Protein AF-A0A660UWT8-F1 (afdb_monomer_lite)

Radius of gyration: 17.94 Å; chains: 1; bounding box: 38×36×49 Å

pLDDT: mean 83.31, std 11.53, range [51.56, 96.12]

Secondary structure (DSSP, 8-state):
---HHHHHHHHHHHHHHHHHHHHHHHHHGGGT--SSSSPPB-TTT-PBPPGGGGSTTHHHHHTTTB-TTT-PBPPHHHHHHHHHHHHHHHHHHIIIIIS-SS---TTS-HHHHHHSSHHHHHHHHHHHHHHHHHHHHHHHHHS---HHHHHHHHHHHH-

Structure (mmCIF, N/CA/C/O backbone):
data_AF-A0A660UWT8-F1
#
_entry.id   AF-A0A660UWT8-F1
#
loop_
_atom_site.group_PDB
_atom_site.id
_atom_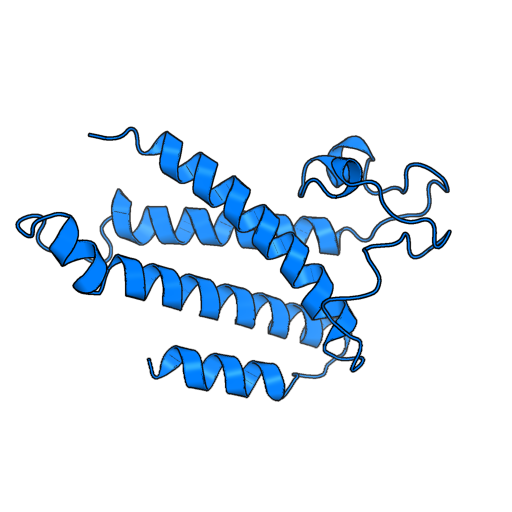site.type_symbol
_atom_site.label_atom_id
_atom_site.label_alt_id
_atom_site.label_comp_id
_atom_site.label_asym_id
_atom_site.label_entity_id
_atom_site.label_seq_id
_atom_site.pdbx_PDB_ins_code
_atom_site.Cartn_x
_atom_site.Cartn_y
_atom_site.Cartn_z
_atom_site.occupancy
_atom_site.B_iso_or_equiv
_atom_site.auth_seq_id
_atom_site.auth_comp_id
_atom_site.auth_asym_id
_atom_site.auth_atom_id
_atom_site.pdbx_PDB_model_num
ATOM 1 N N . MET A 1 1 ? 9.881 11.280 -25.664 1.00 53.19 1 MET A N 1
ATOM 2 C CA . MET A 1 1 ? 10.244 10.982 -24.264 1.00 53.19 1 MET A CA 1
ATOM 3 C C . MET A 1 1 ? 9.085 11.450 -23.405 1.00 53.19 1 MET A C 1
ATOM 5 O O . MET A 1 1 ? 8.897 12.655 -23.281 1.00 53.19 1 MET A O 1
ATOM 9 N N . SER A 1 2 ? 8.230 10.542 -22.924 1.00 60.31 2 SER A N 1
ATOM 10 C CA . SER A 1 2 ? 7.284 10.926 -21.871 1.00 60.31 2 SER A CA 1
ATOM 11 C C . SER A 1 2 ? 8.095 11.403 -20.667 1.00 60.31 2 SER A C 1
ATOM 13 O O . SER A 1 2 ? 9.131 10.804 -20.382 1.00 60.31 2 SER A O 1
ATOM 15 N N . PRO A 1 3 ? 7.680 12.459 -19.967 1.00 81.19 3 PRO A N 1
ATOM 16 C CA . PRO A 1 3 ? 8.411 12.889 -18.794 1.00 81.19 3 PRO A CA 1
ATOM 17 C C . PRO A 1 3 ? 8.320 11.827 -17.688 1.00 81.19 3 PRO A C 1
ATOM 19 O O . PRO A 1 3 ? 7.228 11.534 -17.208 1.00 81.19 3 PRO A O 1
ATOM 22 N N . GLU A 1 4 ? 9.458 11.271 -17.266 1.00 81.44 4 GLU A N 1
ATOM 23 C CA . GLU A 1 4 ? 9.536 10.237 -16.214 1.00 81.44 4 GLU A CA 1
ATOM 24 C C . GLU A 1 4 ? 8.828 10.649 -14.918 1.00 81.44 4 GLU A C 1
ATOM 26 O O . GLU A 1 4 ? 8.230 9.829 -14.226 1.00 81.44 4 GLU A O 1
ATOM 31 N N . TRP A 1 5 ? 8.818 11.948 -14.613 1.00 86.69 5 TRP A N 1
ATOM 32 C CA . TRP A 1 5 ? 8.143 12.483 -13.435 1.00 86.69 5 TRP A CA 1
ATOM 33 C C . TRP A 1 5 ? 6.635 12.194 -13.414 1.00 86.69 5 TRP A C 1
ATOM 35 O O . TRP A 1 5 ? 6.077 12.037 -12.330 1.00 86.69 5 TRP A O 1
ATOM 45 N N . ILE A 1 6 ? 5.977 12.069 -14.574 1.00 89.50 6 ILE A N 1
ATOM 46 C CA . ILE A 1 6 ? 4.552 11.708 -14.642 1.00 89.50 6 ILE A CA 1
ATOM 47 C C . ILE A 1 6 ? 4.351 10.294 -14.098 1.00 89.50 6 ILE A C 1
ATOM 49 O O . ILE A 1 6 ? 3.479 10.077 -13.256 1.00 89.50 6 ILE A O 1
ATOM 53 N N . TRP A 1 7 ? 5.185 9.346 -14.534 1.00 88.38 7 TRP A N 1
ATOM 54 C CA . TRP A 1 7 ? 5.127 7.962 -14.073 1.00 88.38 7 TRP A CA 1
ATOM 55 C C . TRP A 1 7 ? 5.445 7.847 -12.588 1.00 88.38 7 TRP A C 1
ATOM 57 O O . TRP A 1 7 ? 4.729 7.156 -11.871 1.00 88.38 7 TRP A O 1
ATOM 67 N N . LEU A 1 8 ? 6.445 8.584 -12.097 1.00 91.00 8 LEU A N 1
ATOM 68 C CA . LEU A 1 8 ? 6.790 8.594 -10.673 1.00 91.00 8 LEU A CA 1
ATOM 69 C C . LEU A 1 8 ? 5.624 9.088 -9.804 1.00 91.00 8 LEU A C 1
ATOM 71 O O . LEU A 1 8 ? 5.288 8.442 -8.813 1.00 91.00 8 LEU A O 1
ATOM 75 N N . ILE A 1 9 ? 4.974 10.194 -10.185 1.00 93.06 9 ILE A N 1
ATOM 76 C CA . ILE A 1 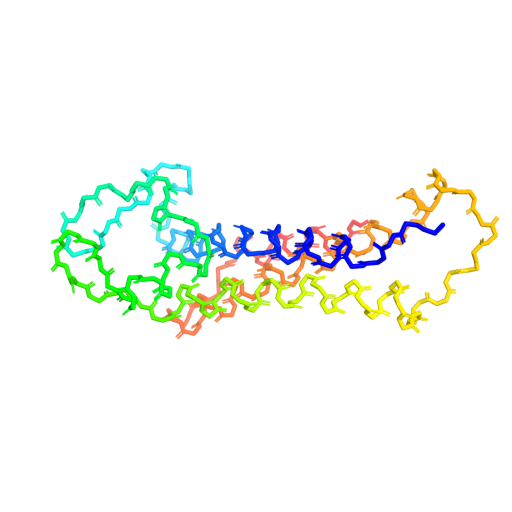9 ? 3.815 10.725 -9.448 1.00 93.06 9 ILE A CA 1
ATOM 77 C C . ILE A 1 9 ? 2.646 9.740 -9.500 1.00 93.06 9 ILE A C 1
ATOM 79 O O . ILE A 1 9 ? 2.026 9.463 -8.472 1.00 93.06 9 ILE A O 1
ATOM 83 N N . PHE A 1 10 ? 2.354 9.196 -10.683 1.00 93.25 10 PHE A N 1
ATOM 84 C CA . PHE A 1 10 ? 1.278 8.228 -10.861 1.00 93.25 10 PHE A CA 1
ATOM 85 C C . PHE A 1 10 ? 1.499 6.972 -10.011 1.00 93.25 10 PHE A C 1
ATOM 87 O O . PHE A 1 10 ? 0.605 6.575 -9.270 1.00 93.25 10 PHE A O 1
ATOM 94 N N . LEU A 1 11 ? 2.694 6.380 -10.060 1.00 93.94 11 LEU A N 1
ATOM 95 C CA . LEU A 1 11 ? 3.037 5.175 -9.303 1.00 93.94 11 LEU A CA 1
ATOM 96 C C . LEU A 1 11 ? 3.078 5.424 -7.798 1.00 93.94 11 LEU A C 1
ATOM 98 O O . LEU A 1 11 ? 2.686 4.549 -7.033 1.00 93.94 11 LEU A O 1
ATOM 102 N N . PHE A 1 12 ? 3.489 6.616 -7.363 1.00 95.56 12 PHE A N 1
ATOM 103 C CA . PHE A 1 12 ? 3.418 6.996 -5.955 1.00 95.56 12 PHE A CA 1
ATOM 104 C C . PHE A 1 12 ? 1.965 7.059 -5.466 1.00 95.56 12 PHE A C 1
ATOM 106 O O . PHE A 1 12 ? 1.626 6.482 -4.432 1.00 95.56 12 PHE A O 1
ATOM 113 N N . ALA A 1 13 ? 1.090 7.731 -6.221 1.00 93.94 13 ALA A N 1
ATOM 114 C CA . ALA A 1 13 ? -0.329 7.834 -5.894 1.00 93.94 13 ALA A CA 1
ATOM 115 C C . ALA A 1 13 ? -1.032 6.469 -5.963 1.00 93.94 13 ALA A C 1
ATOM 117 O O . ALA A 1 13 ? -1.823 6.125 -5.090 1.00 93.94 13 ALA A O 1
ATOM 118 N N . PHE A 1 14 ? -0.717 5.660 -6.972 1.00 94.12 14 PHE A N 1
ATOM 119 C CA . PHE A 1 14 ? -1.260 4.314 -7.107 1.00 94.12 14 PHE A CA 1
ATOM 120 C C . PHE A 1 14 ? -0.768 3.392 -5.984 1.00 94.12 14 PHE A C 1
ATOM 122 O O . PHE A 1 14 ? -1.570 2.715 -5.344 1.00 94.12 14 PHE A O 1
ATOM 129 N N . GLY A 1 15 ? 0.531 3.415 -5.680 1.00 94.56 15 GLY A N 1
ATOM 130 C CA . GLY A 1 15 ? 1.129 2.631 -4.603 1.00 94.56 15 GLY A CA 1
ATOM 131 C C . GLY A 1 15 ? 0.584 3.004 -3.223 1.00 94.56 15 GLY A C 1
ATOM 132 O O . GLY A 1 15 ? 0.355 2.117 -2.404 1.00 94.56 15 GLY A O 1
ATOM 133 N N . SER A 1 16 ? 0.285 4.282 -2.965 1.00 93.81 16 SER A N 1
ATOM 134 C CA . SER A 1 16 ? -0.353 4.688 -1.705 1.00 93.81 16 SER A CA 1
ATOM 135 C C . SER A 1 16 ? -1.794 4.167 -1.592 1.00 93.81 16 SER A C 1
ATOM 137 O O . SER A 1 16 ? -2.191 3.697 -0.524 1.00 93.81 16 SER A O 1
ATOM 139 N N . CYS A 1 17 ? -2.553 4.140 -2.695 1.00 92.50 17 CYS A N 1
ATOM 140 C CA . CYS A 1 17 ? -3.872 3.499 -2.752 1.00 92.50 17 CYS A CA 1
ATOM 141 C C . CYS A 1 17 ? -3.792 1.990 -2.481 1.00 92.50 17 CYS A C 1
ATOM 143 O O . CYS A 1 17 ? -4.578 1.473 -1.683 1.00 92.50 17 CYS A O 1
ATOM 145 N N . ILE A 1 18 ? -2.823 1.289 -3.087 1.00 94.88 18 ILE A N 1
ATOM 146 C CA . ILE A 1 18 ? -2.576 -0.133 -2.805 1.00 94.88 18 ILE A CA 1
ATOM 147 C C . ILE A 1 18 ? -2.217 -0.330 -1.330 1.00 94.88 18 ILE A C 1
ATOM 149 O O . ILE A 1 18 ? -2.801 -1.192 -0.681 1.00 94.88 18 ILE A O 1
ATOM 153 N N . GLY A 1 19 ? -1.344 0.502 -0.761 1.00 92.69 19 GLY A N 1
ATOM 154 C CA . GLY A 1 19 ? -0.993 0.432 0.659 1.00 92.69 19 GLY A CA 1
ATOM 155 C C . GLY A 1 19 ? -2.194 0.645 1.589 1.00 92.69 19 GLY A C 1
ATOM 156 O O . GLY A 1 19 ? -2.328 -0.038 2.606 1.00 92.69 19 GLY A O 1
ATOM 157 N N . SER A 1 20 ? -3.129 1.519 1.213 1.00 91.06 20 SER A N 1
ATOM 158 C CA . SER A 1 20 ? -4.368 1.721 1.970 1.00 91.06 20 SER A CA 1
ATOM 159 C C . SER A 1 20 ? -5.273 0.483 1.926 1.00 91.06 20 SER A C 1
ATOM 161 O O . SER A 1 20 ? -5.824 0.070 2.949 1.00 91.06 20 SER A O 1
ATOM 163 N N . PHE A 1 21 ? -5.351 -0.191 0.774 1.00 91.25 21 PHE A N 1
ATOM 164 C CA . PHE A 1 21 ? -6.007 -1.495 0.665 1.00 91.25 21 PHE A CA 1
ATOM 165 C C . PHE A 1 21 ? -5.290 -2.578 1.489 1.00 91.25 21 PHE A C 1
ATOM 167 O O . PHE A 1 21 ? -5.954 -3.353 2.182 1.00 91.25 21 PHE A O 1
ATOM 174 N N . LEU A 1 22 ? -3.952 -2.604 1.501 1.00 91.62 22 LEU A N 1
ATOM 175 C CA . LEU A 1 22 ? -3.186 -3.546 2.322 1.00 91.62 22 LEU A CA 1
ATOM 176 C C . LEU A 1 22 ? -3.508 -3.395 3.809 1.00 91.62 22 LEU A C 1
ATOM 178 O O . LEU A 1 22 ? -3.651 -4.408 4.482 1.00 91.62 22 LEU A O 1
ATOM 182 N N . ASN A 1 23 ? -3.721 -2.180 4.324 1.00 90.69 23 ASN A N 1
ATOM 183 C CA . ASN A 1 23 ? -4.167 -1.995 5.712 1.00 90.69 23 ASN A CA 1
ATOM 184 C C . ASN A 1 23 ? -5.488 -2.732 6.012 1.00 90.69 23 ASN A C 1
ATOM 186 O O . ASN A 1 23 ? -5.659 -3.283 7.103 1.00 90.69 23 ASN A O 1
ATOM 190 N N . VAL A 1 24 ? -6.413 -2.786 5.046 1.00 88.75 24 VAL A N 1
ATOM 191 C CA . VAL A 1 24 ? -7.659 -3.557 5.172 1.00 88.75 24 VAL A CA 1
ATOM 192 C C . VAL A 1 24 ? -7.365 -5.054 5.201 1.00 88.75 24 VAL A C 1
ATOM 194 O O . VAL A 1 24 ? -7.874 -5.749 6.082 1.00 88.75 24 VAL A O 1
ATOM 197 N N . VAL A 1 25 ? -6.529 -5.545 4.282 1.00 89.69 25 VAL A N 1
ATOM 198 C CA . VAL A 1 25 ? -6.127 -6.960 4.219 1.00 89.69 25 VAL A CA 1
ATOM 199 C C . VAL A 1 25 ? -5.444 -7.379 5.518 1.00 89.69 25 VAL A C 1
ATOM 201 O O . VAL A 1 25 ? -5.877 -8.331 6.156 1.00 89.69 25 VAL A O 1
ATOM 204 N N . ILE A 1 26 ? -4.449 -6.619 5.966 1.00 90.25 26 ILE A N 1
ATOM 205 C CA . ILE A 1 26 ? -3.684 -6.857 7.191 1.00 90.25 26 ILE A CA 1
ATOM 206 C C . ILE A 1 26 ? -4.601 -6.962 8.416 1.00 90.25 26 ILE A C 1
ATOM 208 O O . ILE A 1 26 ? -4.442 -7.850 9.251 1.00 90.25 26 ILE A O 1
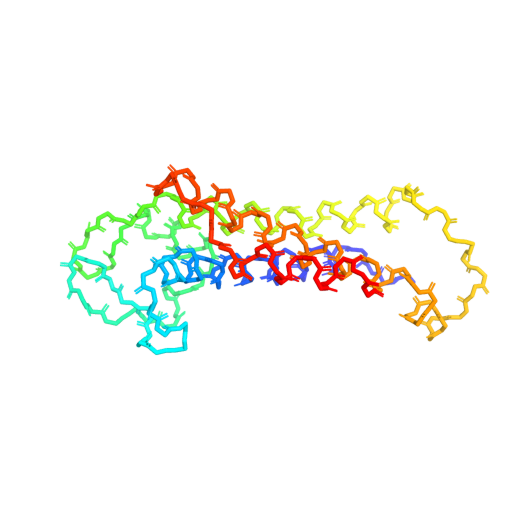ATOM 212 N N . TYR A 1 27 ? -5.590 -6.074 8.532 1.00 87.38 27 TYR A N 1
ATOM 213 C CA . TYR A 1 27 ? -6.497 -6.093 9.675 1.00 87.38 27 TYR A CA 1
ATOM 214 C C . TYR A 1 27 ? -7.521 -7.239 9.608 1.00 87.38 27 TYR A C 1
ATOM 216 O O . TYR A 1 27 ? -7.844 -7.839 10.638 1.00 87.38 27 TYR A O 1
ATOM 224 N N . ARG A 1 28 ? -8.069 -7.526 8.420 1.00 88.62 28 ARG A N 1
ATOM 225 C CA . ARG A 1 28 ? -9.235 -8.413 8.256 1.00 88.62 28 ARG A CA 1
ATOM 226 C C . ARG A 1 28 ? -8.884 -9.861 7.953 1.00 88.62 28 ARG A C 1
ATOM 228 O O . ARG A 1 28 ? -9.578 -10.737 8.461 1.00 88.62 28 ARG A O 1
ATOM 235 N N . LEU A 1 29 ? -7.827 -10.101 7.179 1.00 88.62 29 LEU A N 1
ATOM 236 C CA . LEU A 1 29 ? -7.426 -11.433 6.727 1.00 88.62 29 LEU A CA 1
ATOM 237 C C . LEU A 1 29 ? -7.146 -12.392 7.897 1.00 88.62 29 LEU A C 1
ATOM 239 O O . LEU A 1 29 ? -7.715 -13.474 7.889 1.00 88.62 29 LEU A O 1
ATOM 243 N N . PRO A 1 30 ? -6.390 -12.016 8.951 1.00 86.44 30 PRO A N 1
ATOM 244 C CA . PRO A 1 30 ? -6.125 -12.919 10.080 1.00 86.44 30 PRO A CA 1
ATOM 245 C C . PRO A 1 30 ? -7.338 -13.153 10.987 1.00 86.44 30 PRO A C 1
ATOM 247 O O . PRO A 1 30 ? -7.263 -13.915 11.943 1.00 86.44 30 PRO A O 1
ATOM 250 N N . ARG A 1 31 ? -8.425 -12.410 10.760 1.00 86.50 31 ARG A N 1
ATOM 251 C CA . ARG A 1 31 ? -9.649 -12.437 11.569 1.00 86.50 31 ARG A CA 1
ATOM 252 C C . ARG A 1 31 ? -10.821 -13.043 10.799 1.00 86.50 31 ARG A C 1
ATOM 254 O O . ARG A 1 31 ? -11.956 -12.874 11.238 1.00 86.50 31 ARG A O 1
ATOM 261 N N . ASP A 1 32 ? -10.554 -13.634 9.632 1.00 85.44 32 ASP A N 1
ATOM 262 C CA . ASP A 1 32 ? -11.544 -14.209 8.714 1.00 85.44 32 ASP A CA 1
ATOM 263 C C . ASP A 1 32 ? -12.714 -13.260 8.401 1.00 85.44 32 ASP A C 1
ATOM 265 O O . ASP A 1 32 ? -13.853 -13.665 8.162 1.00 85.44 32 ASP A O 1
ATOM 269 N N . LYS A 1 33 ? -12.444 -11.947 8.407 1.00 85.12 33 LYS A N 1
ATOM 270 C CA . LYS A 1 33 ? -13.441 -10.921 8.088 1.00 85.12 33 LYS A CA 1
ATOM 271 C C . LYS A 1 33 ? -13.438 -10.636 6.593 1.00 85.12 33 LYS A C 1
ATOM 273 O O . LYS A 1 33 ? -12.390 -10.608 5.951 1.00 85.12 33 LYS A O 1
ATOM 278 N N . SER A 1 34 ? -14.611 -10.315 6.051 1.00 83.62 34 SER A N 1
ATOM 279 C CA . SER A 1 34 ? -14.735 -9.913 4.648 1.00 83.62 34 SER A CA 1
ATOM 280 C C . SER A 1 34 ? -13.893 -8.670 4.339 1.00 83.62 34 SER A C 1
ATOM 282 O O . SER A 1 34 ? -13.994 -7.629 4.995 1.00 83.62 34 SER A O 1
ATOM 284 N N . ILE A 1 35 ? -13.067 -8.765 3.298 1.00 81.56 35 ILE A N 1
ATOM 285 C CA . ILE A 1 35 ? -12.220 -7.666 2.811 1.00 81.56 35 ILE A CA 1
ATOM 286 C C . ILE A 1 35 ? -13.079 -6.578 2.141 1.00 81.56 35 ILE A C 1
ATOM 288 O O . ILE A 1 35 ? -12.734 -5.401 2.186 1.00 81.56 35 ILE A O 1
ATOM 292 N N . VAL A 1 36 ? -14.236 -6.957 1.586 1.00 77.88 36 VAL A N 1
ATOM 293 C CA . VAL A 1 36 ? -15.101 -6.075 0.786 1.00 77.88 36 VAL A CA 1
ATOM 294 C C . VAL A 1 36 ? -16.054 -5.249 1.656 1.00 77.88 36 VAL A C 1
ATOM 296 O O . VAL A 1 36 ? -16.263 -4.066 1.396 1.00 77.88 36 VAL A O 1
ATOM 299 N N . ALA A 1 37 ? -16.621 -5.839 2.712 1.00 72.38 37 ALA A N 1
ATOM 300 C CA . ALA A 1 37 ? -17.627 -5.188 3.554 1.00 72.38 37 ALA A CA 1
ATOM 301 C C . ALA A 1 37 ? -17.403 -5.509 5.041 1.00 72.38 37 ALA A C 1
ATOM 303 O O . ALA A 1 37 ? -16.996 -6.628 5.350 1.00 72.38 37 ALA A O 1
ATOM 304 N N . PRO A 1 38 ? -17.677 -4.579 5.981 1.00 76.38 38 PRO A N 1
ATOM 305 C CA . PRO A 1 38 ? -18.193 -3.206 5.825 1.00 76.38 38 PRO A CA 1
ATOM 306 C C . PRO A 1 38 ? -17.124 -2.185 5.363 1.00 76.38 38 PRO A C 1
ATOM 308 O O . PRO A 1 38 ? -15.940 -2.519 5.327 1.00 76.38 38 PRO A O 1
ATOM 311 N N . PRO A 1 39 ? -17.491 -0.938 5.005 1.00 76.50 39 PRO A N 1
ATOM 312 C CA . PRO A 1 39 ? -16.529 0.126 4.693 1.00 76.50 39 PRO A CA 1
ATOM 313 C C . PRO A 1 39 ? -15.655 0.528 5.897 1.00 76.50 39 PRO A C 1
ATOM 315 O O . PRO A 1 39 ? -15.990 0.249 7.053 1.00 76.50 39 PRO A O 1
ATOM 318 N N . SER A 1 40 ? -14.532 1.206 5.631 1.00 71.12 40 SER A N 1
ATOM 319 C CA . SER A 1 40 ? -13.625 1.704 6.672 1.00 71.12 40 SER A CA 1
ATOM 320 C C . SER A 1 40 ? -14.362 2.620 7.659 1.00 71.12 40 SER A C 1
ATOM 322 O O . SER A 1 40 ? -15.075 3.556 7.287 1.00 71.12 40 SER A O 1
ATOM 324 N N . SER A 1 41 ? -14.222 2.303 8.944 1.00 80.31 41 SER A N 1
ATOM 325 C CA . SER A 1 41 ? -14.912 2.969 10.049 1.00 80.31 41 SER A CA 1
ATOM 326 C C . SER A 1 41 ? -13.910 3.263 11.157 1.00 80.31 41 SER A C 1
ATOM 328 O O . SER A 1 41 ? -12.925 2.541 11.321 1.00 80.31 41 SER A O 1
ATOM 330 N N . CYS A 1 42 ? -14.126 4.346 11.900 1.00 78.19 42 CYS A N 1
ATOM 331 C CA . CYS A 1 42 ? -13.223 4.712 12.984 1.00 78.19 42 CYS A CA 1
ATOM 332 C C . CYS A 1 42 ? -13.270 3.654 14.103 1.00 78.19 42 CYS A C 1
ATOM 334 O O . CYS A 1 42 ? -14.362 3.350 14.574 1.00 78.19 42 CYS A O 1
ATOM 336 N N . PRO A 1 43 ? -12.129 3.157 14.613 1.00 72.44 43 PRO A N 1
ATOM 337 C CA . PRO A 1 43 ? -12.121 2.137 15.667 1.00 72.44 43 PRO A CA 1
ATOM 338 C C . PRO A 1 43 ? -12.619 2.643 17.030 1.00 72.44 43 PRO A C 1
ATOM 340 O O . PRO A 1 43 ? -12.882 1.838 17.910 1.00 72.44 43 PRO A O 1
ATOM 343 N N . SER A 1 44 ? -12.709 3.963 17.233 1.00 78.56 44 SER A N 1
ATOM 344 C CA . SER A 1 44 ? -13.066 4.551 18.532 1.00 78.56 44 SER A CA 1
ATOM 345 C C . SER A 1 44 ? -14.506 5.053 18.606 1.00 78.56 44 SER A C 1
ATOM 347 O O . SER A 1 44 ? -15.072 5.065 19.691 1.00 78.56 44 SER A O 1
ATOM 349 N N . CYS A 1 45 ? -15.087 5.508 17.494 1.00 82.19 45 CYS A N 1
ATOM 350 C CA . CYS A 1 45 ? -16.468 6.004 17.466 1.00 82.19 45 CYS A CA 1
ATOM 351 C C . CYS A 1 45 ? -17.364 5.273 16.469 1.00 82.19 45 CYS A C 1
ATOM 353 O O . CYS A 1 45 ? -18.504 5.685 16.286 1.00 82.19 45 CYS A O 1
ATOM 355 N N . GLU A 1 46 ? -16.824 4.273 15.765 1.00 78.88 46 GLU A N 1
ATOM 356 C CA . GLU A 1 46 ? -17.505 3.438 14.763 1.00 78.88 46 GLU A CA 1
ATOM 357 C C . GLU A 1 46 ? -18.158 4.206 13.606 1.00 78.88 46 GLU A C 1
ATOM 359 O O . GLU A 1 46 ? -18.777 3.629 12.714 1.00 78.88 46 GLU A O 1
ATOM 364 N N . LYS A 1 47 ? -17.959 5.525 13.550 1.00 82.56 47 LYS A N 1
ATOM 365 C CA . LYS A 1 47 ? -18.485 6.355 12.480 1.00 82.56 47 LYS A CA 1
ATOM 366 C C . LYS A 1 47 ? -17.745 6.040 11.187 1.00 82.56 47 LYS A C 1
ATOM 368 O O . LYS A 1 47 ? -16.510 5.969 11.155 1.00 82.56 47 LYS A O 1
ATOM 373 N N . ARG A 1 48 ? -18.519 5.881 10.116 1.00 81.19 48 ARG A N 1
ATOM 374 C CA . ARG A 1 48 ? -18.010 5.643 8.766 1.00 81.19 48 ARG A CA 1
ATOM 375 C C . ARG A 1 48 ? -17.070 6.774 8.347 1.00 81.19 48 ARG A C 1
ATOM 377 O O . ARG A 1 48 ? -17.427 7.951 8.464 1.00 81.19 48 ARG A O 1
ATOM 384 N N . ILE A 1 49 ? -15.891 6.412 7.847 1.00 79.38 49 ILE A N 1
ATOM 385 C CA . ILE A 1 49 ? -14.914 7.378 7.340 1.00 79.38 49 ILE A CA 1
ATOM 386 C C . ILE A 1 49 ? -15.400 7.875 5.975 1.00 79.38 49 ILE A C 1
ATOM 388 O O . ILE A 1 49 ? -15.812 7.092 5.117 1.00 79.38 49 ILE A O 1
ATOM 392 N N . GLN A 1 50 ? -15.419 9.196 5.805 1.00 78.56 50 GLN A N 1
ATOM 393 C CA . GLN A 1 50 ? -15.804 9.833 4.548 1.00 78.56 50 GLN A CA 1
ATOM 394 C C . GLN A 1 50 ? -14.725 9.582 3.491 1.00 78.56 50 GLN A C 1
ATOM 396 O O . GLN A 1 50 ? -13.551 9.444 3.823 1.00 78.56 50 GLN A O 1
ATOM 401 N N . PHE A 1 51 ? -15.096 9.557 2.211 1.00 77.12 51 PHE A N 1
ATOM 402 C CA . PHE A 1 51 ? -14.155 9.229 1.133 1.00 77.12 51 PHE A CA 1
ATOM 403 C C . PHE A 1 51 ? -12.915 10.146 1.113 1.00 77.12 51 PHE A C 1
ATOM 405 O O . PHE A 1 51 ? -11.814 9.670 0.868 1.00 77.12 51 PHE A O 1
ATOM 412 N N . TYR A 1 52 ? -13.069 11.436 1.437 1.00 76.25 52 TYR A N 1
ATOM 413 C CA . TYR A 1 52 ? -11.958 12.394 1.489 1.00 76.25 52 TYR A CA 1
ATOM 414 C C . TYR A 1 52 ? -11.025 12.181 2.691 1.00 76.25 52 TYR A C 1
ATOM 416 O O . TYR A 1 52 ? -9.849 12.525 2.627 1.00 76.25 52 TYR A O 1
ATOM 424 N N . ASP A 1 53 ? -11.517 11.580 3.778 1.00 76.62 53 ASP A N 1
ATOM 425 C CA . ASP A 1 53 ? -10.691 11.193 4.927 1.00 76.62 53 ASP A CA 1
ATOM 426 C C . ASP A 1 53 ? -10.011 9.818 4.693 1.00 76.62 53 ASP A C 1
ATOM 428 O O . ASP A 1 53 ? -9.126 9.434 5.456 1.00 76.62 53 ASP A O 1
ATOM 432 N N . ASN A 1 54 ? -10.361 9.103 3.614 1.00 79.69 54 ASN A N 1
ATOM 433 C CA . ASN A 1 54 ? -9.675 7.891 3.139 1.00 79.69 54 ASN A CA 1
ATOM 434 C C . ASN A 1 54 ? -8.562 8.188 2.109 1.00 79.69 54 ASN A C 1
ATOM 436 O O . ASN A 1 54 ? -8.011 7.245 1.550 1.00 79.69 54 ASN A O 1
ATOM 440 N N . ILE A 1 55 ? -8.232 9.457 1.820 1.00 82.94 55 ILE A N 1
ATOM 441 C CA . ILE A 1 55 ? -7.128 9.786 0.899 1.00 82.94 55 ILE A CA 1
ATOM 442 C C . ILE A 1 55 ? -5.794 9.376 1.554 1.00 82.94 55 ILE A C 1
ATOM 444 O O . ILE A 1 55 ? -5.421 10.006 2.553 1.00 82.94 55 ILE A O 1
ATOM 448 N N . PRO A 1 56 ? -5.066 8.378 1.009 1.00 81.94 56 PRO A N 1
ATOM 449 C CA . PRO A 1 56 ? -3.866 7.821 1.635 1.00 81.94 56 PRO A CA 1
ATOM 450 C C . PRO A 1 56 ? -2.811 8.894 1.897 1.00 81.94 56 PRO A C 1
ATOM 452 O O . PRO A 1 56 ? -2.661 9.813 1.088 1.00 81.94 56 PRO A O 1
ATOM 455 N N . LEU A 1 57 ? -2.056 8.768 2.993 1.00 86.50 57 LEU A N 1
ATOM 456 C CA . LEU A 1 57 ? -1.012 9.689 3.481 1.00 86.50 57 LEU A CA 1
ATOM 457 C C . LEU A 1 57 ? -1.500 11.095 3.862 1.00 86.50 57 LEU A C 1
ATOM 459 O O . LEU A 1 57 ? -1.195 11.599 4.946 1.00 86.50 57 LEU A O 1
ATOM 463 N N . VAL A 1 58 ? -2.258 11.737 2.976 1.00 86.19 58 VAL A N 1
ATOM 464 C CA . VAL A 1 58 ? -2.688 13.127 3.091 1.00 86.19 58 VAL A CA 1
ATOM 465 C C . VAL A 1 58 ? -3.714 13.282 4.210 1.00 86.19 58 VAL A C 1
ATOM 467 O O . VAL A 1 58 ? -3.582 14.196 5.026 1.00 86.19 58 VAL A O 1
ATOM 470 N N . SER A 1 59 ? -4.708 12.391 4.301 1.00 83.12 59 SER A N 1
ATOM 471 C CA . SER A 1 59 ? -5.735 12.487 5.344 1.00 83.12 59 SER A CA 1
ATOM 472 C C . SER A 1 59 ? -5.140 12.308 6.742 1.00 83.12 59 SER A C 1
ATOM 474 O O . SER A 1 59 ? -5.467 13.068 7.656 1.00 83.12 59 SER A O 1
ATOM 476 N N . TRP A 1 60 ? -4.199 11.371 6.899 1.00 84.88 60 TRP A N 1
ATOM 477 C CA . TRP A 1 60 ? -3.511 11.136 8.165 1.00 84.88 60 TRP A CA 1
ATOM 478 C C . TRP A 1 60 ? -2.671 12.348 8.580 1.00 84.88 60 TRP A C 1
ATOM 480 O O . TRP A 1 60 ? -2.738 12.764 9.739 1.00 84.88 60 TRP A O 1
ATOM 490 N N . LEU A 1 61 ? -1.936 12.955 7.639 1.00 86.31 61 LEU A N 1
ATOM 491 C CA . LEU A 1 61 ? -1.120 14.141 7.903 1.00 86.31 61 LEU A CA 1
ATOM 492 C C . LE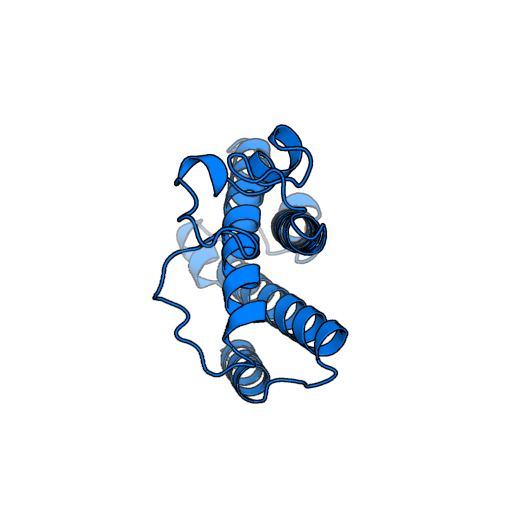U A 1 61 ? -1.985 15.362 8.254 1.00 86.31 61 LEU A C 1
ATOM 494 O O . LEU A 1 61 ? -1.717 16.039 9.248 1.00 86.31 61 LEU A O 1
ATOM 498 N N . MET A 1 62 ? -3.061 15.605 7.496 1.00 85.75 62 MET A N 1
ATOM 499 C CA . MET A 1 62 ? -3.998 16.707 7.752 1.00 85.75 62 MET A CA 1
ATOM 500 C C . MET A 1 62 ? -4.693 16.571 9.110 1.00 85.75 62 MET A C 1
ATOM 502 O O . MET A 1 62 ? -4.821 17.547 9.850 1.00 85.75 62 MET A O 1
ATOM 506 N N . LEU A 1 63 ? -5.119 15.358 9.464 1.00 84.00 63 LEU A N 1
ATOM 507 C CA . LEU A 1 63 ? -5.799 15.084 10.728 1.00 84.00 63 LEU A CA 1
ATOM 508 C C . LEU A 1 63 ? -4.827 14.819 11.893 1.00 84.00 63 LEU A C 1
ATOM 510 O O . LEU A 1 63 ? -5.268 14.570 13.018 1.00 84.00 63 LEU A O 1
ATOM 514 N N . ARG A 1 64 ? -3.508 14.874 11.642 1.00 85.38 64 ARG A N 1
ATOM 515 C CA . ARG A 1 64 ? -2.427 14.599 12.607 1.00 85.38 64 ARG A CA 1
ATOM 516 C C . ARG A 1 64 ? -2.607 13.260 13.332 1.00 85.38 64 ARG A C 1
ATOM 518 O O . ARG A 1 64 ? -2.458 13.178 14.554 1.00 85.38 64 ARG A O 1
ATOM 525 N N . GLY A 1 65 ? -3.002 12.230 12.584 1.00 81.81 65 GLY A N 1
ATOM 526 C CA . GLY A 1 65 ? -3.261 10.891 13.109 1.00 81.81 65 GLY A CA 1
ATOM 527 C C . GLY A 1 65 ? -4.432 10.818 14.092 1.00 81.81 65 GLY A C 1
ATOM 528 O O . GLY A 1 65 ? -4.407 10.003 15.015 1.00 81.81 65 GLY A O 1
ATOM 529 N N . ARG A 1 66 ? -5.451 11.675 13.954 1.00 84.38 66 ARG A N 1
ATOM 530 C CA . ARG A 1 66 ? -6.655 11.654 14.801 1.00 84.38 66 ARG A CA 1
ATOM 531 C C . ARG A 1 66 ? -7.927 11.566 13.967 1.00 84.38 66 ARG A C 1
ATOM 533 O O . ARG A 1 66 ? -7.992 12.061 12.854 1.00 84.38 66 ARG A O 1
ATOM 540 N N . CYS A 1 67 ? -8.976 10.959 14.507 1.00 83.38 67 CYS A N 1
ATOM 541 C CA . CYS A 1 67 ? -10.285 10.984 13.861 1.00 83.38 67 CYS A CA 1
ATOM 542 C C . CYS A 1 67 ? -10.867 12.409 13.867 1.00 83.38 67 CYS A C 1
ATOM 544 O O . CYS A 1 67 ? -10.849 13.080 14.899 1.00 83.38 67 CYS A O 1
ATOM 546 N N . ARG A 1 68 ? -11.470 12.844 12.754 1.00 83.31 68 ARG A N 1
ATOM 547 C CA . ARG A 1 68 ? -12.142 14.151 12.637 1.00 83.31 68 ARG A CA 1
ATOM 548 C C . ARG A 1 68 ? -13.275 14.347 13.655 1.00 83.31 68 ARG A C 1
ATOM 550 O O . ARG A 1 68 ? -13.457 15.452 14.153 1.00 83.31 68 ARG A O 1
ATOM 557 N N . TYR A 1 69 ? -14.024 13.286 13.966 1.00 84.56 69 TYR A N 1
ATOM 558 C CA . TYR A 1 69 ? -15.209 13.365 14.826 1.00 84.56 69 TYR A CA 1
ATOM 559 C C . TYR A 1 69 ? -14.881 13.185 16.310 1.00 84.56 69 TYR A C 1
ATOM 561 O O . TYR A 1 69 ? -15.169 14.067 17.110 1.00 84.56 69 TYR A O 1
ATOM 569 N N . CYS A 1 70 ? -14.269 12.059 16.691 1.00 84.75 70 CYS A N 1
ATOM 570 C CA . CYS A 1 70 ? -14.012 11.749 18.103 1.00 84.75 70 CYS A CA 1
ATOM 571 C C . CYS A 1 70 ? -12.617 12.155 18.592 1.00 84.75 70 CYS A C 1
ATOM 573 O O . CYS A 1 70 ? -12.316 11.982 19.768 1.00 84.75 70 CYS A O 1
ATOM 575 N N . LYS A 1 71 ? -11.736 12.644 17.705 1.00 83.81 71 LYS A N 1
ATOM 576 C CA . LYS A 1 71 ? -10.317 12.932 17.996 1.00 83.81 71 LYS A CA 1
ATOM 577 C C . LYS A 1 71 ? -9.517 11.737 18.539 1.00 83.81 71 LYS A C 1
ATOM 579 O O . LYS A 1 71 ? -8.378 11.921 18.971 1.00 83.81 71 LYS A O 1
ATOM 584 N N . GLY A 1 72 ? -10.074 10.525 18.470 1.00 81.06 72 GLY A N 1
ATOM 585 C CA . GLY A 1 72 ? -9.388 9.282 18.813 1.00 81.06 72 GLY A CA 1
ATOM 586 C C . GLY A 1 72 ? -8.146 9.081 17.945 1.00 81.06 72 GLY A C 1
ATOM 587 O O . GLY A 1 72 ? -8.120 9.508 16.789 1.00 81.06 72 GLY A O 1
ATOM 588 N N . LYS A 1 73 ? -7.104 8.465 18.508 1.00 83.31 73 LYS A N 1
ATOM 589 C CA . LYS A 1 73 ? -5.821 8.256 17.821 1.00 83.31 73 LYS A CA 1
ATOM 590 C C . LYS A 1 73 ? -5.961 7.181 16.736 1.00 83.31 73 LYS A C 1
ATOM 592 O O . LYS A 1 73 ? -6.477 6.099 17.000 1.00 83.31 73 LYS A O 1
ATOM 597 N N . ILE A 1 74 ? -5.473 7.476 15.536 1.00 82.81 74 ILE A N 1
ATOM 598 C CA . ILE A 1 74 ? -5.305 6.527 14.432 1.00 82.81 74 ILE A CA 1
ATOM 599 C C . ILE A 1 74 ? -3.856 6.045 14.469 1.00 82.81 74 ILE A C 1
ATOM 601 O O . ILE A 1 74 ? -2.934 6.858 14.539 1.00 82.81 74 ILE A O 1
ATOM 605 N N . SER A 1 75 ? -3.653 4.727 14.439 1.00 84.81 75 SER A N 1
ATOM 606 C CA . SER A 1 75 ? -2.312 4.145 14.537 1.00 84.81 75 SER A CA 1
ATOM 607 C C . SER A 1 75 ? -1.387 4.673 13.423 1.00 84.81 75 SER A C 1
ATOM 609 O O . SER A 1 75 ? -1.800 4.693 12.260 1.00 84.81 75 SER A O 1
ATOM 611 N N . PRO A 1 76 ? -0.132 5.061 13.727 1.00 86.38 76 PRO A N 1
ATOM 612 C CA . PRO A 1 76 ? 0.865 5.428 12.715 1.00 86.38 76 PRO A CA 1
ATOM 613 C C . PRO A 1 76 ? 1.154 4.313 11.705 1.00 86.38 76 PRO A C 1
ATOM 615 O O . PRO A 1 76 ? 1.623 4.588 10.607 1.00 86.38 76 PRO A O 1
ATOM 618 N N . ARG A 1 77 ? 0.828 3.058 12.046 1.00 87.06 77 ARG A N 1
ATOM 619 C CA . ARG A 1 77 ? 0.953 1.903 11.150 1.00 87.06 77 ARG A CA 1
ATOM 620 C C . ARG A 1 77 ? 0.290 2.137 9.795 1.00 87.06 77 ARG A C 1
ATOM 622 O O . ARG A 1 77 ? 0.889 1.799 8.785 1.00 87.06 77 ARG A O 1
ATOM 629 N N . TYR A 1 78 ? -0.905 2.733 9.779 1.00 85.25 78 TYR A N 1
ATOM 630 C CA . TYR A 1 78 ? -1.640 2.979 8.536 1.00 85.25 78 TYR A CA 1
ATOM 631 C C . TYR A 1 78 ? -0.815 3.837 7.575 1.00 85.25 78 TYR A C 1
ATOM 633 O O . TYR A 1 78 ? -0.624 3.464 6.420 1.00 85.25 78 TYR A O 1
ATOM 641 N N . PHE A 1 79 ? -0.252 4.928 8.100 1.00 89.75 79 PHE A N 1
ATOM 642 C CA . PHE A 1 79 ? 0.619 5.831 7.358 1.00 89.75 79 PHE A CA 1
ATOM 643 C C . PHE A 1 79 ? 1.912 5.143 6.902 1.00 89.75 79 PHE A C 1
ATOM 645 O O . PHE A 1 79 ? 2.320 5.308 5.758 1.00 89.75 79 PHE A O 1
ATOM 652 N N . ILE A 1 80 ? 2.542 4.350 7.776 1.00 92.56 80 ILE A N 1
ATOM 653 C CA . ILE A 1 80 ? 3.785 3.636 7.451 1.00 92.56 80 ILE A CA 1
ATOM 654 C C . ILE A 1 80 ? 3.554 2.649 6.303 1.00 92.56 80 ILE A C 1
ATOM 656 O O . ILE A 1 80 ? 4.305 2.676 5.338 1.00 92.56 80 ILE A O 1
ATOM 660 N N . VAL A 1 81 ? 2.501 1.827 6.358 1.00 93.25 81 VAL A N 1
ATOM 661 C CA . VAL A 1 81 ? 2.195 0.850 5.298 1.00 93.25 81 VAL A CA 1
ATOM 662 C C . VAL A 1 81 ? 1.887 1.551 3.973 1.00 93.25 81 VAL A C 1
ATOM 664 O O . VAL A 1 81 ? 2.407 1.148 2.932 1.00 93.25 81 VAL A O 1
ATOM 667 N N . GLU A 1 82 ? 1.096 2.628 3.997 1.00 93.81 82 GLU A N 1
ATOM 668 C CA . GLU A 1 82 ? 0.793 3.429 2.804 1.00 93.81 82 GLU A CA 1
ATOM 669 C C . GLU A 1 82 ? 2.058 4.028 2.180 1.00 93.81 82 GLU A C 1
ATOM 671 O O . GLU A 1 82 ? 2.249 3.949 0.964 1.00 93.81 82 GLU A O 1
ATOM 676 N N . LEU A 1 83 ? 2.950 4.578 3.010 1.00 94.81 83 LEU A N 1
ATOM 677 C CA . LEU A 1 83 ? 4.173 5.227 2.548 1.00 94.81 83 LEU A CA 1
ATOM 678 C C . LEU A 1 83 ? 5.183 4.202 2.038 1.00 94.81 83 LEU A C 1
ATOM 680 O O . LEU A 1 83 ? 5.745 4.390 0.964 1.00 94.81 83 LEU A O 1
ATOM 684 N N . SER A 1 84 ? 5.391 3.110 2.776 1.00 95.44 84 SER A N 1
ATOM 685 C CA . SER A 1 84 ? 6.271 2.015 2.367 1.00 95.44 84 SER A CA 1
ATOM 686 C C . SER A 1 84 ? 5.834 1.445 1.024 1.00 95.44 84 SER A C 1
ATOM 688 O O . SER A 1 84 ? 6.669 1.288 0.141 1.00 95.44 84 SER A O 1
ATOM 690 N N . THR A 1 85 ? 4.530 1.229 0.825 1.00 96.12 85 THR A N 1
ATOM 691 C CA . THR A 1 85 ? 4.011 0.741 -0.459 1.00 96.12 85 THR A CA 1
ATOM 692 C C . THR A 1 85 ? 4.280 1.754 -1.575 1.00 96.12 85 THR A C 1
ATOM 694 O O . THR A 1 85 ? 4.888 1.401 -2.580 1.00 96.12 85 THR A O 1
ATOM 697 N N . ALA A 1 86 ? 3.938 3.033 -1.392 1.00 95.25 86 ALA A N 1
ATOM 698 C CA . ALA A 1 86 ? 4.196 4.071 -2.397 1.00 95.25 86 ALA A CA 1
ATOM 699 C C . ALA A 1 86 ? 5.687 4.184 -2.778 1.00 95.25 86 ALA A C 1
ATOM 701 O O . ALA A 1 86 ? 6.032 4.251 -3.960 1.00 95.25 86 ALA A O 1
ATOM 702 N N . VAL A 1 87 ? 6.577 4.151 -1.782 1.00 96.12 87 VAL A N 1
ATOM 703 C CA . VAL A 1 87 ? 8.032 4.210 -1.982 1.00 96.12 87 VAL A CA 1
ATOM 704 C C . VAL A 1 87 ? 8.549 2.963 -2.695 1.00 96.12 87 VAL A C 1
ATOM 706 O O . VAL A 1 87 ? 9.391 3.090 -3.577 1.00 96.12 87 VAL A O 1
ATOM 709 N N . MET A 1 88 ? 8.041 1.771 -2.374 1.00 95.62 88 MET A N 1
ATOM 710 C CA . MET A 1 88 ? 8.432 0.536 -3.063 1.00 95.62 88 MET A CA 1
ATOM 711 C C . MET A 1 88 ? 8.021 0.557 -4.540 1.00 95.62 88 MET A C 1
ATOM 713 O O . MET A 1 88 ? 8.839 0.226 -5.391 1.00 95.62 88 MET A O 1
ATOM 717 N N . PHE A 1 89 ? 6.803 1.009 -4.861 1.00 95.12 89 PHE A N 1
ATOM 718 C CA . PHE A 1 89 ? 6.314 1.134 -6.246 1.00 95.12 89 PHE A CA 1
ATOM 719 C C . PHE A 1 89 ? 7.218 2.026 -7.095 1.00 95.12 89 PHE A C 1
ATOM 721 O O . PHE A 1 89 ? 7.648 1.635 -8.186 1.00 95.12 89 PHE A O 1
ATOM 728 N N . VAL A 1 90 ? 7.550 3.199 -6.560 1.00 94.88 90 VAL A N 1
ATOM 729 C CA . VAL A 1 90 ? 8.446 4.156 -7.211 1.00 94.88 90 VAL A CA 1
ATOM 730 C C . VAL A 1 90 ? 9.883 3.639 -7.265 1.00 94.88 90 VAL A C 1
ATOM 732 O O . VAL A 1 90 ? 10.535 3.755 -8.298 1.00 94.88 90 VAL A O 1
ATOM 735 N N . GLY A 1 91 ? 10.380 3.055 -6.174 1.00 93.38 91 GLY A N 1
ATOM 736 C CA . GLY A 1 91 ? 11.751 2.564 -6.063 1.00 93.38 91 GLY A CA 1
ATOM 737 C C . GLY A 1 91 ? 12.039 1.444 -7.054 1.00 93.38 91 GLY A C 1
ATOM 738 O O . GLY A 1 91 ? 13.026 1.510 -7.779 1.00 93.38 91 GLY A O 1
ATOM 739 N N . VAL A 1 92 ? 11.142 0.461 -7.158 1.00 91.69 92 VAL A N 1
ATOM 740 C CA . VAL A 1 92 ? 11.258 -0.612 -8.152 1.00 91.69 92 VAL A CA 1
ATOM 741 C C . VAL A 1 92 ? 11.216 -0.017 -9.564 1.00 91.69 92 VAL A C 1
ATOM 743 O O . VAL A 1 92 ? 12.091 -0.323 -10.367 1.00 91.69 92 VAL A O 1
ATOM 746 N N . TYR A 1 93 ? 10.296 0.906 -9.864 1.00 90.62 93 TYR A N 1
ATOM 747 C CA . TYR A 1 93 ? 10.243 1.540 -11.188 1.00 90.62 93 TYR A CA 1
ATOM 748 C C . TYR A 1 93 ? 11.552 2.258 -11.534 1.00 90.62 93 TYR A C 1
ATOM 750 O O . TYR A 1 93 ? 12.111 2.053 -12.609 1.00 90.62 93 TYR A O 1
ATOM 758 N N . ALA A 1 94 ? 12.086 3.045 -10.600 1.00 90.06 94 ALA A N 1
ATOM 759 C CA . ALA A 1 94 ? 13.348 3.741 -10.790 1.00 90.06 94 ALA A CA 1
ATOM 760 C C . ALA A 1 94 ? 14.511 2.762 -11.022 1.00 90.06 94 ALA A C 1
ATOM 762 O O . ALA A 1 94 ? 15.336 2.993 -11.902 1.00 90.06 94 ALA A O 1
ATOM 763 N N . LEU A 1 95 ? 14.566 1.644 -10.293 1.00 87.62 95 LEU A N 1
ATOM 764 C CA . LEU A 1 95 ? 15.614 0.636 -10.466 1.00 87.62 95 LEU A CA 1
ATOM 765 C C . LEU A 1 95 ? 15.549 -0.042 -11.845 1.00 87.62 95 LEU A C 1
ATOM 767 O O . LEU A 1 95 ? 16.579 -0.178 -12.507 1.00 87.62 95 LEU A O 1
ATOM 771 N N . PHE A 1 96 ? 14.358 -0.434 -12.303 1.00 83.25 96 PHE A N 1
ATOM 772 C CA . PHE A 1 96 ? 14.200 -1.134 -13.583 1.00 83.25 96 PHE A CA 1
ATOM 773 C C . PHE A 1 96 ? 14.302 -0.196 -14.790 1.00 83.25 96 PHE A C 1
ATOM 775 O O . PHE A 1 96 ? 15.067 -0.480 -15.707 1.00 83.25 96 PHE A O 1
ATOM 782 N N . PHE A 1 97 ? 13.591 0.933 -14.774 1.00 81.75 97 PHE A N 1
ATOM 783 C CA . PHE A 1 97 ? 13.395 1.772 -15.961 1.00 81.75 97 PHE A CA 1
ATOM 784 C C . PHE A 1 97 ? 14.312 3.002 -16.025 1.00 81.75 97 PHE A C 1
ATOM 786 O O . PHE A 1 97 ? 14.593 3.477 -17.121 1.00 81.75 97 PHE A O 1
ATOM 793 N N . ILE A 1 98 ? 14.816 3.506 -14.888 1.00 83.00 98 ILE A N 1
ATOM 794 C CA . ILE A 1 98 ? 15.710 4.683 -14.860 1.00 83.00 98 ILE A CA 1
ATOM 795 C C . ILE A 1 98 ? 17.174 4.255 -14.717 1.00 83.00 98 ILE A C 1
ATOM 797 O O . ILE A 1 98 ? 18.027 4.679 -15.492 1.00 83.00 98 ILE A O 1
ATOM 801 N N . VAL A 1 99 ? 17.477 3.410 -13.728 1.00 83.88 99 VAL A N 1
ATOM 802 C CA . VAL A 1 99 ? 18.838 2.907 -13.470 1.00 83.88 99 VAL A CA 1
ATOM 803 C C . VAL A 1 99 ? 19.226 1.820 -14.480 1.00 83.88 99 VAL A C 1
ATOM 805 O O . VAL A 1 99 ? 20.406 1.659 -14.786 1.00 83.88 99 VAL A O 1
ATOM 808 N N . GLY A 1 100 ? 18.245 1.094 -15.024 1.00 72.69 100 GLY A N 1
ATOM 809 C CA . GLY A 1 100 ? 18.477 0.060 -16.031 1.00 72.69 100 GLY A CA 1
ATOM 810 C C . GLY A 1 100 ? 19.127 -1.201 -15.460 1.00 72.69 100 GLY A C 1
ATOM 811 O O . GLY A 1 100 ? 19.948 -1.825 -16.134 1.00 72.69 100 GLY A O 1
ATOM 812 N N . LEU A 1 101 ? 18.784 -1.582 -14.218 1.00 69.25 101 LEU A N 1
ATOM 813 C CA . LEU A 1 101 ? 19.293 -2.802 -13.562 1.00 69.25 101 LEU A CA 1
ATOM 814 C C . LEU A 1 101 ? 19.033 -4.066 -14.393 1.00 69.25 101 LEU A C 1
ATOM 816 O O . LEU A 1 101 ? 19.823 -5.008 -14.361 1.00 69.25 101 LEU A O 1
ATOM 820 N N . ARG A 1 102 ? 17.959 -4.054 -15.184 1.00 64.12 102 ARG A N 1
ATOM 821 C CA . ARG A 1 102 ? 17.722 -4.990 -16.277 1.00 64.12 102 ARG A CA 1
ATOM 822 C C . ARG A 1 102 ? 17.891 -4.211 -17.581 1.00 64.12 102 ARG A C 1
ATOM 824 O O . ARG A 1 102 ? 17.013 -3.459 -17.985 1.00 64.12 102 ARG A O 1
ATOM 831 N N . ARG A 1 103 ? 19.055 -4.333 -18.223 1.00 57.97 103 ARG A N 1
ATOM 832 C CA . ARG A 1 103 ? 19.271 -3.791 -19.572 1.00 57.97 103 ARG A CA 1
ATOM 833 C C . ARG A 1 103 ? 18.492 -4.648 -20.566 1.00 57.97 103 ARG A C 1
ATOM 835 O O . ARG A 1 103 ? 19.038 -5.600 -21.115 1.00 57.97 103 ARG A O 1
ATOM 842 N N . PHE A 1 104 ? 17.222 -4.328 -20.775 1.00 55.84 104 PHE A N 1
ATOM 843 C CA . PHE A 1 104 ? 16.509 -4.802 -21.952 1.00 55.84 104 PHE A CA 1
ATOM 844 C C . PHE A 1 104 ? 16.864 -3.896 -23.124 1.00 55.84 104 PHE A C 1
ATOM 846 O O . PHE A 1 104 ? 16.695 -2.680 -23.059 1.00 55.84 104 PHE A O 1
ATOM 853 N N . ASP A 1 105 ? 17.440 -4.500 -24.159 1.00 52.41 105 ASP A N 1
ATOM 854 C CA . ASP A 1 105 ? 17.832 -3.826 -25.389 1.00 52.41 105 ASP A CA 1
ATOM 855 C C . ASP A 1 105 ? 16.622 -3.059 -25.951 1.00 52.41 105 ASP A C 1
ATOM 857 O O . ASP A 1 105 ? 15.598 -3.646 -26.305 1.00 52.41 105 ASP A O 1
ATOM 861 N N . GLY A 1 106 ? 16.705 -1.727 -25.959 1.00 53.38 106 GLY A N 1
ATOM 862 C CA . GLY A 1 106 ? 15.609 -0.806 -26.294 1.00 53.38 106 GLY A CA 1
ATOM 863 C C . GLY A 1 106 ? 15.212 -0.808 -27.776 1.00 53.38 106 GLY A C 1
ATOM 864 O O . GLY A 1 106 ? 14.644 0.167 -28.262 1.00 53.38 106 GLY A O 1
ATOM 865 N N . SER A 1 107 ? 15.544 -1.875 -28.500 1.00 56.12 107 SER A N 1
ATOM 866 C CA . SER A 1 107 ? 15.285 -2.084 -29.922 1.00 56.12 107 SER A CA 1
ATOM 867 C C . SER A 1 107 ? 13.910 -2.715 -30.197 1.00 56.12 107 SER A C 1
ATOM 869 O O . SER A 1 107 ? 13.464 -2.735 -31.346 1.00 56.12 107 SER A O 1
ATOM 871 N N . ALA A 1 108 ? 13.194 -3.188 -29.167 1.00 53.97 108 ALA A N 1
ATOM 872 C CA . ALA A 1 108 ? 11.872 -3.794 -29.321 1.00 53.97 108 ALA A CA 1
ATOM 873 C C . ALA A 1 108 ? 10.721 -2.754 -29.271 1.00 53.97 108 ALA A C 1
ATOM 875 O O . ALA A 1 108 ? 10.693 -1.903 -28.378 1.00 53.97 108 ALA A O 1
ATOM 876 N N . PRO A 1 109 ? 9.723 -2.835 -30.177 1.00 55.06 109 PRO A N 1
ATOM 877 C CA . PRO A 1 109 ? 8.568 -1.937 -30.177 1.00 55.06 109 PRO A CA 1
ATOM 878 C C . PRO A 1 109 ? 7.761 -1.999 -28.870 1.00 55.06 109 PRO A C 1
ATOM 880 O O . PRO A 1 109 ? 7.651 -3.050 -28.241 1.00 55.06 109 PRO A O 1
ATOM 883 N N . THR A 1 110 ? 7.127 -0.880 -28.502 1.00 57.00 110 THR A N 1
ATOM 884 C CA . THR A 1 110 ? 6.402 -0.643 -27.233 1.00 57.00 110 THR A CA 1
ATOM 885 C C . THR A 1 110 ? 5.307 -1.665 -26.907 1.00 57.00 110 THR A C 1
ATOM 887 O O . THR A 1 110 ? 5.037 -1.932 -25.740 1.00 57.00 110 THR A O 1
ATOM 890 N N . TRP A 1 111 ? 4.676 -2.257 -27.924 1.00 54.53 111 TRP A N 1
ATOM 891 C CA . TRP A 1 111 ? 3.678 -3.319 -27.743 1.00 54.53 111 TRP A CA 1
ATOM 892 C C . TRP A 1 111 ? 4.311 -4.675 -27.417 1.00 54.53 111 TRP A C 1
ATOM 894 O O . TRP A 1 111 ? 3.756 -5.440 -26.630 1.00 54.53 111 TRP A O 1
ATOM 904 N N . ASN A 1 112 ? 5.505 -4.941 -27.957 1.00 53.19 112 ASN A N 1
ATOM 905 C CA . ASN A 1 112 ? 6.251 -6.152 -27.647 1.00 53.19 112 ASN A CA 1
ATOM 906 C C . ASN A 1 112 ? 6.881 -6.058 -26.262 1.00 53.19 112 ASN A C 1
ATOM 908 O O . ASN A 1 112 ? 6.869 -7.058 -25.579 1.00 53.19 112 ASN A O 1
ATOM 912 N N . SER A 1 113 ? 7.334 -4.899 -25.779 1.00 54.66 113 SER A N 1
ATOM 913 C CA . SER A 1 113 ? 7.886 -4.745 -24.417 1.00 54.66 113 SER A CA 1
ATOM 914 C C . SER A 1 113 ? 6.854 -4.858 -23.284 1.00 54.66 113 SER A C 1
ATOM 916 O O . SER A 1 113 ? 7.233 -5.119 -22.142 1.00 54.66 113 SER A O 1
ATOM 918 N N . PHE A 1 114 ? 5.556 -4.730 -23.584 1.00 51.56 114 PHE A N 1
ATOM 919 C CA . PHE A 1 114 ? 4.482 -5.000 -22.619 1.00 51.56 114 PHE A CA 1
ATOM 920 C C . PHE A 1 114 ? 4.285 -6.509 -22.384 1.00 51.56 114 PHE A C 1
ATOM 922 O O . PHE A 1 114 ? 4.112 -6.940 -21.247 1.00 51.56 114 PHE A O 1
ATOM 929 N N . LEU A 1 115 ? 4.370 -7.312 -23.454 1.00 52.53 115 LEU A N 1
ATOM 930 C CA . LEU A 1 115 ? 4.282 -8.780 -23.417 1.00 52.53 115 LEU A CA 1
ATOM 931 C C . LEU A 1 115 ? 5.650 -9.469 -23.235 1.00 52.53 115 LEU A C 1
ATOM 933 O O . LEU A 1 115 ? 5.699 -10.590 -22.742 1.00 52.53 115 LEU A O 1
ATOM 937 N N . ALA A 1 116 ? 6.762 -8.808 -23.574 1.00 56.22 116 ALA A N 1
ATOM 938 C CA . ALA A 1 116 ? 8.134 -9.340 -23.532 1.00 56.22 116 ALA A CA 1
ATOM 939 C C . ALA A 1 116 ? 8.746 -9.360 -22.122 1.00 56.22 116 ALA A C 1
ATOM 941 O O . ALA A 1 116 ? 9.955 -9.501 -21.969 1.00 56.22 116 ALA A O 1
ATOM 942 N N . GLY A 1 117 ? 7.913 -9.266 -21.086 1.00 64.25 117 GLY A N 1
ATOM 943 C CA . GLY A 1 117 ? 8.286 -9.635 -19.727 1.00 64.25 117 GLY A CA 1
ATOM 944 C C . GLY A 1 117 ? 8.688 -8.486 -18.811 1.00 64.25 117 GLY A C 1
ATOM 945 O O . GLY A 1 117 ? 8.600 -8.674 -17.610 1.00 64.25 117 GLY A O 1
ATOM 946 N N . GLU A 1 118 ? 9.050 -7.297 -19.296 1.00 74.56 118 GLU A N 1
ATOM 947 C CA . GLU A 1 118 ? 9.561 -6.229 -18.412 1.00 74.56 118 GLU A CA 1
ATOM 948 C C . GLU A 1 118 ? 8.480 -5.622 -17.512 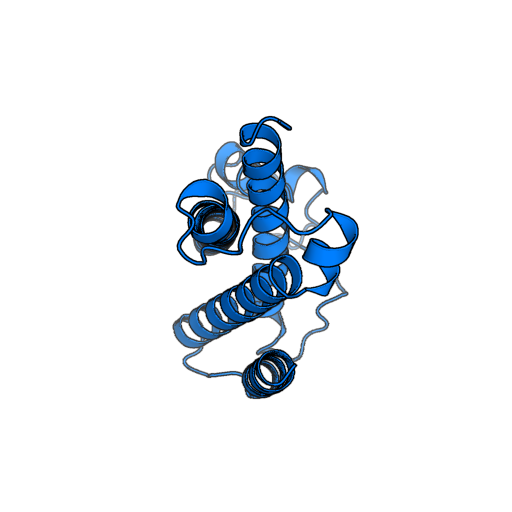1.00 74.56 118 GLU A C 1
ATOM 950 O O . GLU A 1 118 ? 8.611 -5.602 -16.287 1.00 74.56 118 GLU A O 1
ATOM 955 N N . TRP A 1 119 ? 7.367 -5.181 -18.104 1.00 80.56 119 TRP A N 1
ATOM 956 C CA . TRP A 1 119 ? 6.226 -4.660 -17.345 1.00 80.56 119 TRP A CA 1
ATOM 957 C C . TRP A 1 119 ? 5.511 -5.748 -16.546 1.00 80.56 119 TRP A C 1
ATOM 959 O O . TRP A 1 119 ? 5.053 -5.488 -15.433 1.00 80.56 119 TRP A O 1
ATOM 969 N N . LEU A 1 120 ? 5.447 -6.968 -17.087 1.00 82.38 120 LEU A N 1
ATOM 970 C CA . LEU A 1 120 ? 4.902 -8.124 -16.378 1.00 82.38 120 LEU A CA 1
ATOM 971 C C . LEU A 1 120 ? 5.750 -8.455 -15.149 1.00 82.38 120 LEU A C 1
ATOM 973 O O . LEU A 1 120 ? 5.213 -8.602 -14.059 1.00 82.38 120 LEU A O 1
ATOM 977 N N . PHE A 1 121 ? 7.072 -8.505 -15.302 1.00 84.06 121 PHE A N 1
ATOM 978 C CA . PHE A 1 121 ? 7.998 -8.761 -14.207 1.00 84.06 121 PHE A CA 1
ATOM 979 C C . PHE A 1 121 ? 7.930 -7.657 -13.154 1.00 84.06 121 PHE A C 1
ATOM 981 O O . PHE A 1 121 ? 7.847 -7.959 -11.967 1.00 84.06 121 PHE A O 1
ATOM 988 N N . TYR A 1 122 ? 7.869 -6.389 -13.577 1.00 88.38 122 TYR A N 1
ATOM 989 C CA . TYR A 1 122 ? 7.595 -5.274 -12.674 1.00 88.38 122 TYR A CA 1
ATOM 990 C C . TYR A 1 122 ? 6.305 -5.514 -11.878 1.00 88.38 122 TYR A C 1
ATOM 992 O O . TYR A 1 122 ? 6.334 -5.482 -10.650 1.00 88.38 122 TYR A O 1
ATOM 1000 N N . LEU A 1 123 ? 5.191 -5.823 -12.551 1.00 89.19 123 LEU A N 1
ATOM 1001 C CA . LEU A 1 123 ? 3.903 -6.086 -11.907 1.00 89.19 123 LEU A CA 1
ATOM 1002 C C . LEU A 1 123 ? 3.983 -7.259 -10.916 1.00 89.19 123 LEU A C 1
ATOM 1004 O O . LEU A 1 123 ? 3.503 -7.129 -9.790 1.00 89.19 123 LEU A O 1
ATOM 1008 N N . VAL A 1 124 ? 4.617 -8.370 -11.301 1.00 88.75 124 VAL A N 1
ATOM 1009 C CA . VAL A 1 124 ? 4.835 -9.540 -10.437 1.00 88.75 124 VAL A CA 1
ATOM 1010 C C . VAL A 1 124 ? 5.642 -9.143 -9.203 1.00 88.75 124 VAL A C 1
ATOM 1012 O O . VAL A 1 124 ? 5.199 -9.400 -8.083 1.00 88.75 124 VAL A O 1
ATOM 1015 N N . CYS A 1 125 ? 6.762 -8.430 -9.366 1.00 90.38 125 CYS A N 1
ATOM 1016 C CA . CYS A 1 125 ? 7.533 -7.894 -8.245 1.00 90.38 125 CYS A CA 1
ATOM 1017 C C . CYS A 1 125 ? 6.667 -7.021 -7.336 1.00 90.38 125 CYS A C 1
ATOM 1019 O O . CYS A 1 125 ? 6.735 -7.167 -6.118 1.00 90.38 125 CYS A O 1
ATOM 1021 N N . MET A 1 126 ? 5.824 -6.155 -7.901 1.00 92.50 126 MET A N 1
ATOM 1022 C CA . MET A 1 126 ? 4.965 -5.281 -7.110 1.00 92.50 126 MET A CA 1
ATOM 1023 C C . MET A 1 126 ? 3.925 -6.047 -6.295 1.00 92.50 126 MET A C 1
ATOM 1025 O O . MET A 1 126 ? 3.712 -5.727 -5.122 1.00 92.50 126 MET A O 1
ATOM 1029 N N . VAL A 1 127 ? 3.306 -7.074 -6.880 1.00 92.69 127 VAL A N 1
ATOM 1030 C CA . VAL A 1 127 ? 2.344 -7.942 -6.187 1.00 92.69 127 VAL A CA 1
ATOM 1031 C C . VAL A 1 127 ? 3.034 -8.725 -5.073 1.00 92.69 127 VAL A C 1
ATOM 1033 O O . VAL A 1 127 ? 2.558 -8.704 -3.938 1.00 92.69 127 VAL A O 1
ATOM 1036 N N . LEU A 1 128 ? 4.174 -9.356 -5.364 1.00 92.69 128 LEU A N 1
ATOM 1037 C CA . LEU A 1 128 ? 4.943 -10.129 -4.388 1.00 92.69 128 LEU A CA 1
ATOM 1038 C C . LEU A 1 128 ? 5.403 -9.254 -3.220 1.00 92.69 128 LEU A C 1
ATOM 1040 O O . LEU A 1 128 ? 5.185 -9.602 -2.063 1.00 92.69 128 LEU A O 1
ATO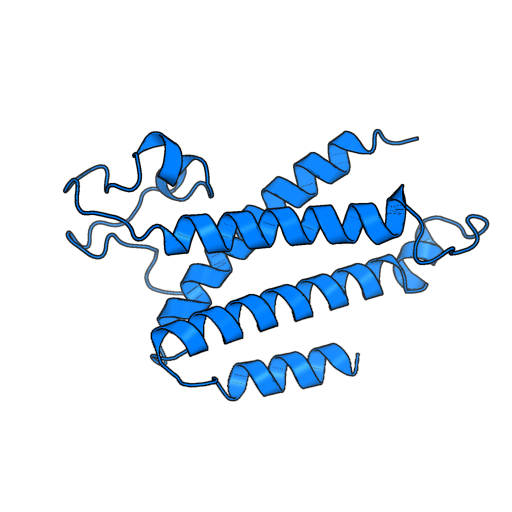M 1044 N N . LEU A 1 129 ? 5.980 -8.088 -3.511 1.00 94.38 129 LEU A N 1
ATOM 1045 C CA . LEU A 1 129 ? 6.447 -7.145 -2.498 1.00 94.38 129 LEU A CA 1
ATOM 1046 C C . LEU A 1 129 ? 5.308 -6.621 -1.620 1.00 94.38 129 LEU A C 1
ATOM 1048 O O . LEU A 1 129 ? 5.465 -6.536 -0.403 1.00 94.38 129 LEU A O 1
ATOM 1052 N N . SER A 1 130 ? 4.155 -6.315 -2.217 1.00 94.62 130 SER A N 1
ATOM 1053 C CA . SER A 1 130 ? 2.957 -5.886 -1.482 1.00 94.62 130 SER A CA 1
ATOM 1054 C C . SER A 1 130 ? 2.431 -6.996 -0.569 1.00 94.62 130 SER A C 1
ATOM 1056 O O . SER A 1 130 ? 2.077 -6.748 0.584 1.00 94.62 130 SER A O 1
ATOM 1058 N N . ALA A 1 131 ? 2.415 -8.233 -1.066 1.00 93.31 131 ALA A N 1
ATOM 1059 C CA . ALA A 1 131 ? 1.990 -9.403 -0.311 1.00 93.31 131 ALA A CA 1
ATOM 1060 C C . ALA A 1 131 ? 2.953 -9.697 0.854 1.00 93.31 131 ALA A C 1
ATOM 1062 O O . ALA A 1 131 ? 2.500 -9.885 1.982 1.00 93.31 131 ALA A O 1
ATOM 1063 N N . PHE A 1 132 ? 4.269 -9.633 0.627 1.00 93.44 132 PHE A N 1
ATOM 1064 C CA . PHE A 1 132 ? 5.272 -9.759 1.687 1.00 93.44 132 PHE A CA 1
ATOM 1065 C C . PHE A 1 132 ? 5.157 -8.651 2.729 1.00 93.44 132 PHE A C 1
ATOM 1067 O O . PHE A 1 132 ? 5.202 -8.943 3.920 1.00 93.44 132 PHE A O 1
ATOM 1074 N N . LEU A 1 133 ? 4.950 -7.398 2.314 1.00 94.44 133 LEU A N 1
ATOM 1075 C CA . LEU A 1 133 ? 4.728 -6.295 3.248 1.00 94.44 133 LEU A CA 1
ATOM 1076 C C . LEU A 1 133 ? 3.511 -6.567 4.145 1.00 94.44 133 LEU A C 1
ATOM 1078 O O . LEU A 1 133 ? 3.580 -6.352 5.356 1.00 94.44 133 LEU A O 1
ATOM 1082 N N . ALA A 1 134 ? 2.420 -7.083 3.573 1.00 93.50 134 ALA A N 1
ATOM 1083 C CA . ALA A 1 134 ? 1.238 -7.464 4.335 1.00 93.50 134 ALA A CA 1
ATOM 1084 C C . ALA A 1 134 ? 1.500 -8.642 5.285 1.00 93.50 134 ALA A C 1
ATOM 1086 O O . ALA A 1 134 ? 1.125 -8.548 6.451 1.00 93.50 134 ALA A O 1
ATOM 1087 N N . ALA A 1 135 ? 2.178 -9.708 4.839 1.00 92.50 135 ALA A N 1
ATOM 1088 C CA . ALA A 1 135 ? 2.579 -10.813 5.716 1.00 92.50 135 ALA A CA 1
ATOM 1089 C C . ALA A 1 135 ? 3.439 -10.322 6.883 1.00 92.50 135 ALA A C 1
ATOM 1091 O O . ALA A 1 135 ? 3.095 -10.595 8.026 1.00 92.50 135 ALA A O 1
ATOM 1092 N N . SER A 1 136 ? 4.490 -9.543 6.617 1.00 93.25 136 SER A N 1
ATOM 1093 C CA . SER A 1 136 ? 5.374 -8.997 7.652 1.00 93.25 136 SER A CA 1
ATOM 1094 C C . SER A 1 136 ? 4.624 -8.106 8.642 1.00 93.25 136 SER A C 1
ATOM 1096 O O . SER A 1 136 ? 4.885 -8.138 9.840 1.00 93.25 136 SER A O 1
ATOM 1098 N N . ALA A 1 137 ? 3.660 -7.313 8.165 1.00 92.69 137 ALA A N 1
ATOM 1099 C CA . ALA A 1 137 ? 2.853 -6.462 9.030 1.00 92.69 137 ALA A CA 1
ATOM 1100 C C . ALA A 1 137 ? 1.853 -7.251 9.891 1.00 92.69 137 ALA A C 1
ATOM 1102 O O . ALA A 1 137 ? 1.533 -6.800 10.992 1.00 92.69 137 ALA A O 1
ATOM 1103 N N . ILE A 1 138 ? 1.327 -8.372 9.388 1.00 92.00 138 ILE A N 1
ATOM 1104 C CA . ILE A 1 138 ? 0.465 -9.292 10.144 1.00 92.00 138 ILE A CA 1
ATOM 1105 C C . ILE A 1 138 ? 1.299 -10.040 11.183 1.00 92.00 138 ILE A C 1
ATOM 1107 O O . ILE A 1 138 ? 0.917 -10.073 12.350 1.00 92.00 138 ILE A O 1
ATOM 1111 N N . ASP A 1 139 ? 2.444 -10.577 10.769 1.00 92.12 139 ASP A N 1
ATOM 1112 C CA . ASP A 1 139 ? 3.371 -11.318 11.621 1.00 92.12 139 ASP A CA 1
ATOM 1113 C C . ASP A 1 139 ? 3.853 -10.458 12.796 1.00 92.12 139 ASP A C 1
ATOM 1115 O O . ASP A 1 139 ? 3.740 -10.861 13.947 1.00 92.12 139 ASP A O 1
ATOM 1119 N N . LEU A 1 140 ? 4.240 -9.204 12.543 1.00 91.12 140 LEU A N 1
ATOM 1120 C CA . LEU A 1 140 ? 4.659 -8.281 13.601 1.00 91.12 140 LEU A CA 1
ATOM 1121 C C . LEU A 1 140 ? 3.545 -7.954 14.617 1.00 91.12 140 LEU A C 1
ATOM 1123 O O . LEU A 1 140 ? 3.836 -7.643 15.770 1.00 91.12 140 LEU A O 1
ATOM 1127 N N . GLU A 1 141 ? 2.273 -7.965 14.202 1.00 89.12 141 GLU A N 1
ATOM 1128 C CA . GLU A 1 141 ? 1.145 -7.635 15.087 1.00 89.12 141 GLU A CA 1
ATOM 1129 C C . GLU A 1 141 ? 0.610 -8.857 15.839 1.00 89.12 141 GLU A C 1
ATOM 1131 O O . GLU A 1 141 ? 0.212 -8.742 16.998 1.00 89.12 141 GLU A O 1
ATOM 1136 N N . LEU A 1 142 ? 0.547 -10.005 15.167 1.00 89.94 142 LEU A N 1
ATOM 1137 C CA . LEU A 1 142 ? -0.181 -11.180 15.638 1.00 89.94 142 LEU A CA 1
ATOM 1138 C C . LEU A 1 142 ? 0.714 -12.396 15.878 1.00 89.94 142 LEU A C 1
ATOM 1140 O O . LEU A 1 142 ? 0.217 -13.370 16.433 1.00 89.94 142 LEU A O 1
ATOM 1144 N N . TRP A 1 143 ? 1.995 -12.347 15.500 1.00 89.94 143 TRP A N 1
ATOM 1145 C CA . TRP A 1 143 ? 2.942 -13.470 15.567 1.00 89.94 143 TRP A CA 1
ATOM 1146 C C . TRP A 1 143 ? 2.436 -14.716 14.829 1.00 89.94 143 TRP A C 1
ATOM 1148 O O . TRP A 1 143 ? 2.663 -15.852 15.247 1.00 89.94 143 TRP A O 1
ATOM 1158 N N . VAL A 1 144 ? 1.681 -14.494 13.749 1.00 89.81 144 VAL A N 1
ATOM 1159 C CA . VAL A 1 144 ? 1.071 -15.534 12.921 1.00 89.81 144 VAL A CA 1
ATOM 1160 C C . VAL A 1 144 ? 1.289 -15.185 11.457 1.00 89.81 144 VAL A C 1
ATOM 1162 O O . VAL A 1 144 ? 0.957 -14.084 11.018 1.00 89.81 144 VAL A O 1
ATOM 1165 N N . ILE A 1 145 ? 1.761 -16.160 10.681 1.00 87.69 145 ILE A N 1
ATOM 1166 C CA . ILE A 1 145 ? 1.886 -16.041 9.228 1.00 87.69 145 ILE A CA 1
ATOM 1167 C C . ILE A 1 145 ? 0.639 -16.662 8.578 1.00 87.69 145 ILE A C 1
ATOM 1169 O O . ILE A 1 145 ? 0.418 -17.870 8.702 1.00 87.69 145 ILE A O 1
ATOM 1173 N N . PRO A 1 146 ? -0.203 -15.874 7.884 1.00 86.88 146 PRO A N 1
ATOM 1174 C CA . PRO A 1 146 ? -1.421 -16.385 7.270 1.00 86.88 146 PRO A CA 1
ATOM 1175 C C . PRO A 1 146 ? -1.090 -17.270 6.063 1.00 86.88 146 PRO A C 1
ATOM 1177 O O . PRO A 1 146 ? -0.576 -16.798 5.048 1.00 86.88 146 PRO A O 1
ATOM 1180 N N . ILE A 1 147 ? -1.447 -18.554 6.145 1.00 88.50 147 ILE A N 1
ATOM 1181 C CA . ILE A 1 147 ? -1.113 -19.541 5.107 1.00 88.50 147 ILE A CA 1
ATOM 1182 C C . ILE A 1 147 ? -1.737 -19.208 3.743 1.00 88.50 147 ILE A C 1
ATOM 1184 O O . ILE A 1 147 ? -1.161 -19.517 2.703 1.00 88.50 147 ILE A O 1
ATOM 1188 N N . SER A 1 148 ? -2.886 -18.522 3.735 1.00 88.75 148 SER A N 1
ATOM 1189 C CA . SER A 1 148 ? -3.543 -18.037 2.517 1.00 88.75 148 SER A CA 1
ATOM 1190 C C . SER A 1 148 ? -2.660 -17.069 1.726 1.00 88.75 148 SER A C 1
ATOM 1192 O O . SER A 1 148 ? -2.654 -17.101 0.496 1.00 88.75 148 SER A O 1
ATOM 1194 N N . LEU A 1 149 ? -1.864 -16.252 2.419 1.00 88.19 149 LEU A N 1
ATOM 1195 C CA . LEU A 1 149 ? -0.955 -15.297 1.798 1.00 88.19 149 LEU A CA 1
ATOM 1196 C C . LEU A 1 149 ? 0.289 -15.997 1.232 1.00 88.19 149 LEU A C 1
ATOM 1198 O O . LEU A 1 149 ? 0.734 -15.654 0.139 1.00 88.19 149 LEU A O 1
ATOM 1202 N N . CYS A 1 150 ? 0.793 -17.031 1.913 1.00 88.75 150 CYS A N 1
ATOM 1203 C CA . CYS A 1 150 ? 1.874 -17.878 1.398 1.00 88.75 150 CYS A CA 1
ATOM 1204 C C . CYS A 1 150 ? 1.478 -18.579 0.092 1.00 88.75 150 CYS A C 1
ATOM 1206 O O . CYS A 1 150 ? 2.249 -18.562 -0.866 1.00 88.75 150 CYS A O 1
ATOM 1208 N N . TRP A 1 151 ? 0.268 -19.146 0.026 1.00 90.69 151 TRP A N 1
ATOM 1209 C CA . TRP A 1 151 ? -0.240 -19.770 -1.199 1.00 90.69 151 TRP A CA 1
ATOM 1210 C C . TRP A 1 151 ? -0.400 -18.767 -2.340 1.00 90.69 151 TRP A C 1
ATOM 1212 O O . TRP A 1 151 ? 0.008 -19.056 -3.462 1.00 90.69 151 TRP A O 1
ATOM 1222 N N . PHE A 1 152 ? -0.937 -17.577 -2.059 1.00 89.56 152 PHE A N 1
ATOM 1223 C CA . PHE A 1 152 ? -1.055 -16.515 -3.058 1.00 89.56 152 PHE A CA 1
ATOM 1224 C C . PHE A 1 152 ? 0.310 -16.128 -3.643 1.00 89.56 152 PHE A C 1
ATOM 1226 O O . PHE A 1 152 ? 0.473 -16.096 -4.860 1.00 89.56 152 PHE A O 1
ATOM 1233 N N . VAL A 1 153 ? 1.305 -15.900 -2.781 1.00 90.00 153 VAL A N 1
ATOM 1234 C CA . VAL A 1 153 ? 2.680 -15.574 -3.187 1.00 90.00 153 VAL A CA 1
ATOM 1235 C C . VAL A 1 153 ? 3.304 -16.699 -4.015 1.00 90.00 153 VAL A C 1
ATOM 1237 O O . VAL A 1 153 ? 3.915 -16.420 -5.043 1.00 90.00 153 VAL A O 1
ATOM 1240 N N . ALA A 1 154 ? 3.119 -17.959 -3.612 1.00 88.75 154 ALA A N 1
ATOM 1241 C CA . ALA A 1 154 ? 3.635 -19.110 -4.351 1.00 88.75 154 ALA A CA 1
ATOM 1242 C C . ALA A 1 154 ? 3.033 -19.213 -5.761 1.00 88.75 154 ALA A C 1
ATOM 1244 O O . ALA A 1 154 ? 3.766 -19.425 -6.720 1.00 88.75 154 ALA A O 1
ATOM 1245 N N . ILE A 1 155 ? 1.718 -19.015 -5.901 1.00 89.69 155 ILE A N 1
ATOM 1246 C CA . ILE A 1 155 ? 1.036 -19.054 -7.203 1.00 89.69 155 ILE A CA 1
ATOM 1247 C C . ILE A 1 155 ? 1.518 -17.913 -8.102 1.00 89.69 155 ILE A C 1
ATOM 1249 O O . ILE A 1 155 ? 1.854 -18.149 -9.259 1.00 89.69 155 ILE A O 1
ATOM 1253 N N . VAL A 1 156 ? 1.582 -16.688 -7.571 1.00 87.00 156 VAL A N 1
ATOM 1254 C CA . VAL A 1 156 ? 2.031 -15.512 -8.333 1.00 87.00 156 VAL A CA 1
ATOM 1255 C C . VAL A 1 156 ? 3.497 -15.638 -8.748 1.00 87.00 156 VAL A C 1
ATOM 1257 O O . VAL A 1 156 ? 3.847 -15.202 -9.833 1.00 87.00 156 VAL A O 1
ATOM 1260 N N . GLY A 1 157 ? 4.351 -16.237 -7.914 1.00 80.75 157 GLY A N 1
ATOM 1261 C CA . GLY A 1 157 ? 5.772 -16.408 -8.222 1.00 80.75 157 GLY A CA 1
ATOM 1262 C C . GLY A 1 157 ? 6.086 -17.493 -9.258 1.00 80.75 157 GLY A C 1
ATOM 1263 O O . GLY A 1 157 ? 7.202 -17.517 -9.768 1.00 80.75 157 GLY A O 1
ATOM 1264 N N . ILE A 1 158 ? 5.143 -18.394 -9.549 1.00 81.38 158 ILE A N 1
ATOM 1265 C CA . ILE A 1 158 ? 5.290 -19.431 -10.588 1.00 81.38 158 ILE A CA 1
ATOM 1266 C C . ILE A 1 158 ? 4.884 -18.901 -11.977 1.00 81.38 158 ILE A C 1
ATOM 1268 O O . ILE A 1 158 ? 5.304 -19.472 -12.984 1.00 81.38 158 ILE A O 1
ATOM 1272 N N . ALA A 1 159 ? 4.071 -17.840 -12.029 1.00 63.75 159 ALA A N 1
ATOM 1273 C CA . ALA A 1 159 ? 3.568 -17.218 -13.255 1.00 63.75 159 ALA A CA 1
ATOM 1274 C C . ALA A 1 159 ? 4.589 -16.263 -13.893 1.00 63.75 159 ALA A C 1
ATOM 1276 O O . ALA A 1 159 ? 4.642 -16.242 -15.144 1.00 63.75 159 ALA A O 1
#

Sequence (159 aa):
MSPEWIWLIFLFAFGSCIGSFLNVVIYRLPRDKSIVAPPSSCPSCEKRIQFYDNIPLVSWLMLRGRCRYCKGKISPRYFIVELSTAVMFVGVYALFFIVGLRRFDGSAPTWNSFLAGEWLFYLVCMVLLSAFLAASAIDLELWVIPISLCWFVAIVGIA

Foldseek 3Di:
DPPVVVVLVVLLQVQLVLLLLLVLCLVCVVVVHDSVDDADADPPPRHHDDPVCSRGLPNCVVLVQADPPPRHGHDCSSNVSSNVRSCVSNVLCCVCPVVPVPVDPPPDDPVCVCVVCSVVVSVLVSLLVNLVSSQVSNCVVPVDRRVVSVVVNVVSVVD